Protein AF-J9Q557-F1 (afdb_monomer_lite)

Organism: Ostrea edulis (NCBI:txid37623)

Radius of gyration: 16.95 Å; chains: 1; bounding box: 38×33×31 Å

Secondary structure (DSSP, 8-state):
-TT--TTTSPP-------SS-S-TT----EE--HHHHHHHHHTT--EE-HHHHHHHTT-HHHHHHHTT-

Structure (mmCIF, N/CA/C/O backbone):
data_AF-J9Q557-F1
#
_entry.id   AF-J9Q557-F1
#
loop_
_atom_site.group_PDB
_atom_site.id
_atom_site.type_symbol
_atom_site.label_atom_id
_atom_site.label_alt_id
_atom_site.label_comp_id
_atom_site.label_asym_id
_atom_site.label_entity_id
_atom_site.label_seq_id
_atom_site.pdbx_PDB_ins_code
_atom_site.Cartn_x
_atom_site.Cartn_y
_atom_site.Cartn_z
_atom_site.occupancy
_atom_site.B_iso_or_equiv
_atom_site.auth_seq_id
_atom_site.auth_comp_id
_atom_site.auth_asym_id
_atom_site.auth_atom_id
_atom_site.pdbx_PDB_model_num
ATOM 1 N N . LEU A 1 1 ? 15.167 -10.529 -15.452 1.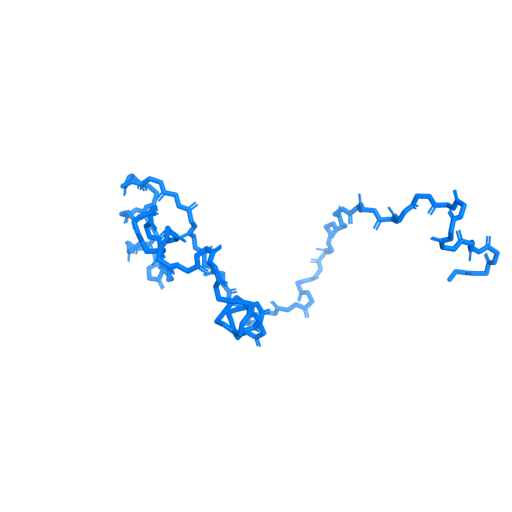00 71.88 1 LEU A N 1
ATOM 2 C CA . LEU A 1 1 ? 14.869 -10.784 -16.877 1.00 71.88 1 LEU A CA 1
ATOM 3 C C . LEU A 1 1 ? 16.195 -11.010 -17.579 1.00 71.88 1 LEU A C 1
ATOM 5 O O . LEU A 1 1 ? 17.111 -10.235 -17.325 1.00 71.88 1 LEU A O 1
ATOM 9 N N . LYS A 1 2 ? 16.326 -12.056 -18.399 1.00 70.75 2 LYS A N 1
ATOM 10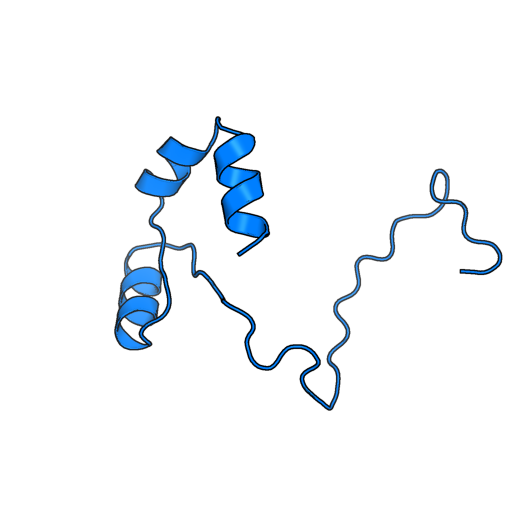 C CA . LYS A 1 2 ? 17.522 -12.209 -19.236 1.00 70.75 2 LYS A CA 1
ATOM 11 C C . LYS A 1 2 ? 17.534 -11.014 -20.207 1.00 70.75 2 LYS A C 1
ATOM 13 O O . LYS A 1 2 ? 16.507 -10.768 -20.830 1.00 70.75 2 LYS A O 1
ATOM 18 N N . ASN A 1 3 ? 18.633 -10.261 -20.258 1.00 80.00 3 ASN A N 1
ATOM 19 C CA . ASN A 1 3 ? 18.824 -9.062 -21.096 1.00 80.00 3 ASN A CA 1
ATOM 20 C C . ASN A 1 3 ? 18.019 -7.794 -20.716 1.00 80.00 3 ASN A C 1
ATOM 22 O O . ASN A 1 3 ? 17.655 -7.037 -21.605 1.00 80.00 3 ASN A O 1
ATOM 26 N N . TYR A 1 4 ? 17.737 -7.543 -19.431 1.00 81.94 4 TYR A N 1
ATOM 27 C CA . TYR A 1 4 ? 17.133 -6.273 -18.983 1.00 81.94 4 TYR A CA 1
ATOM 28 C C . TYR A 1 4 ? 18.171 -5.393 -18.283 1.00 81.94 4 TYR A C 1
ATOM 30 O O . TYR A 1 4 ? 18.747 -5.821 -17.277 1.00 81.94 4 TYR A O 1
ATOM 38 N N . ASP A 1 5 ? 18.388 -4.183 -18.794 1.00 80.81 5 ASP A N 1
ATOM 39 C CA . ASP A 1 5 ? 19.304 -3.193 -18.232 1.00 80.81 5 ASP A CA 1
ATOM 40 C C . ASP A 1 5 ? 18.505 -2.144 -17.429 1.00 80.81 5 ASP A C 1
ATOM 42 O O . ASP A 1 5 ? 17.853 -1.277 -18.009 1.00 80.81 5 ASP A O 1
ATOM 46 N N . PRO A 1 6 ? 18.549 -2.165 -16.084 1.00 80.81 6 PRO A N 1
ATOM 47 C CA . PRO A 1 6 ? 17.737 -1.292 -15.236 1.00 80.81 6 PRO A CA 1
ATOM 48 C C . PRO A 1 6 ? 18.090 0.205 -15.310 1.00 80.81 6 PRO A C 1
ATOM 50 O O . PRO A 1 6 ? 17.369 1.003 -14.702 1.00 80.81 6 PRO A O 1
ATOM 53 N N . GLN A 1 7 ? 19.183 0.594 -15.981 1.00 78.25 7 GLN A N 1
ATOM 54 C CA . GLN A 1 7 ? 19.515 2.002 -16.245 1.00 78.25 7 GLN A CA 1
ATOM 55 C C . GLN A 1 7 ? 18.948 2.508 -17.575 1.00 78.25 7 GLN A C 1
ATOM 57 O O . GLN A 1 7 ? 18.615 3.689 -17.670 1.00 78.25 7 GLN A O 1
ATOM 62 N N . LYS A 1 8 ? 18.835 1.639 -18.585 1.00 80.06 8 LYS A N 1
ATOM 63 C CA . LYS A 1 8 ? 18.364 2.006 -19.932 1.00 80.06 8 LYS A CA 1
ATOM 64 C C . LYS A 1 8 ? 16.895 1.673 -20.153 1.00 80.06 8 LYS A C 1
ATOM 66 O O . LYS A 1 8 ? 16.189 2.421 -20.824 1.00 80.06 8 LYS A O 1
ATOM 71 N N . ASP A 1 9 ? 16.423 0.584 -19.559 1.00 80.06 9 ASP A N 1
ATOM 72 C CA . ASP A 1 9 ? 15.071 0.096 -19.756 1.00 80.06 9 ASP A CA 1
ATOM 73 C C . ASP A 1 9 ? 14.115 0.648 -18.700 1.00 80.06 9 ASP A C 1
ATOM 75 O O . ASP A 1 9 ? 14.343 0.582 -17.486 1.00 80.06 9 ASP A O 1
ATOM 79 N N . ARG A 1 10 ? 12.961 1.140 -19.155 1.00 78.50 10 ARG A N 1
ATOM 80 C CA . ARG A 1 10 ? 11.888 1.583 -18.262 1.00 78.50 10 ARG A CA 1
ATOM 81 C C . ARG A 1 10 ? 11.457 0.417 -17.369 1.00 78.50 10 ARG A C 1
ATOM 83 O O . ARG A 1 10 ? 11.193 -0.683 -17.849 1.00 78.50 10 ARG A O 1
ATOM 90 N N . ARG A 1 11 ? 11.382 0.659 -16.057 1.00 78.56 11 ARG A N 1
ATOM 91 C CA . ARG A 1 11 ? 10.905 -0.344 -15.092 1.00 78.56 11 ARG A CA 1
ATOM 92 C C . ARG A 1 11 ? 9.521 -0.823 -15.486 1.00 78.56 11 ARG A C 1
ATOM 94 O O . ARG A 1 11 ? 8.637 -0.007 -15.744 1.00 78.56 11 ARG A O 1
ATOM 101 N N . PHE A 1 12 ? 9.343 -2.141 -15.497 1.00 73.56 12 PHE A N 1
ATOM 102 C CA . PHE A 1 12 ? 8.036 -2.748 -15.695 1.00 73.56 12 PHE A CA 1
ATOM 103 C C . PHE A 1 12 ? 7.089 -2.255 -14.600 1.00 73.56 12 PHE A C 1
ATOM 105 O O . PHE A 1 12 ? 7.198 -2.641 -13.437 1.00 73.56 12 PHE A O 1
ATOM 112 N N . ALA A 1 13 ? 6.172 -1.376 -14.984 1.00 72.25 13 ALA A N 1
ATOM 113 C CA . ALA A 1 13 ? 5.077 -0.901 -14.160 1.00 72.25 13 ALA A CA 1
ATOM 114 C C . ALA A 1 13 ? 3.783 -1.398 -14.809 1.00 72.25 13 ALA A C 1
ATOM 116 O O . ALA A 1 13 ? 3.149 -0.686 -15.580 1.00 72.25 13 ALA A O 1
ATOM 117 N N . GLY A 1 14 ? 3.447 -2.664 -14.561 1.00 75.00 14 GLY A N 1
ATOM 118 C CA . GLY A 1 14 ? 2.229 -3.296 -15.059 1.00 75.00 14 GLY A CA 1
ATOM 119 C C . GLY A 1 14 ? 1.461 -3.944 -13.916 1.00 75.00 14 GLY A C 1
ATOM 120 O O . GLY A 1 14 ? 2.051 -4.608 -13.063 1.00 75.00 14 GLY A O 1
ATOM 121 N N . THR A 1 15 ? 0.145 -3.754 -13.886 1.00 73.69 15 THR A N 1
ATOM 122 C CA . THR A 1 15 ? -0.753 -4.452 -12.965 1.00 73.69 15 THR A CA 1
ATOM 123 C C . THR A 1 15 ? -1.243 -5.736 -13.633 1.00 73.69 15 THR A C 1
ATOM 125 O O . THR A 1 15 ? -1.990 -5.705 -14.605 1.00 73.69 15 THR A O 1
ATOM 128 N N . VAL A 1 16 ? -0.813 -6.894 -13.127 1.00 77.69 16 VAL A N 1
ATOM 129 C CA . VAL A 1 16 ? -1.272 -8.197 -13.632 1.00 77.69 16 VAL A CA 1
ATOM 130 C C . VAL A 1 16 ? -2.395 -8.705 -12.733 1.00 77.69 16 VAL A C 1
ATOM 132 O O . VAL A 1 16 ? -2.192 -8.922 -11.538 1.00 77.69 16 VAL A O 1
ATOM 135 N N . ARG A 1 17 ? -3.592 -8.900 -13.297 1.00 75.19 17 ARG A N 1
ATOM 136 C CA . ARG A 1 17 ? -4.708 -9.541 -12.587 1.00 75.19 17 ARG A CA 1
ATOM 137 C C . ARG A 1 17 ? -4.519 -11.054 -12.630 1.00 75.19 17 ARG A C 1
ATOM 139 O O . ARG A 1 17 ? -4.660 -11.672 -13.679 1.00 75.19 17 ARG A O 1
ATOM 146 N N . LEU A 1 18 ? -4.191 -11.644 -11.488 1.00 77.50 18 LEU A N 1
ATOM 147 C CA . LEU A 1 18 ? -4.062 -13.093 -11.348 1.00 77.50 18 LEU A CA 1
ATOM 148 C C . LEU A 1 18 ? -5.433 -13.737 -11.107 1.00 77.50 18 LEU A C 1
ATOM 150 O O . LEU A 1 18 ? -6.283 -13.162 -10.429 1.00 77.50 18 LEU A O 1
ATOM 154 N N . ARG A 1 19 ? -5.635 -14.951 -11.637 1.00 80.56 19 ARG A N 1
ATOM 155 C CA . ARG A 1 19 ? -6.877 -15.731 -11.457 1.00 80.56 19 ARG A CA 1
ATOM 156 C C . ARG A 1 19 ? -7.071 -16.201 -10.009 1.00 80.56 19 ARG A C 1
ATOM 158 O O . ARG A 1 19 ? -8.200 -16.370 -9.568 1.00 80.56 19 ARG A O 1
ATOM 165 N N . HIS A 1 20 ? -5.97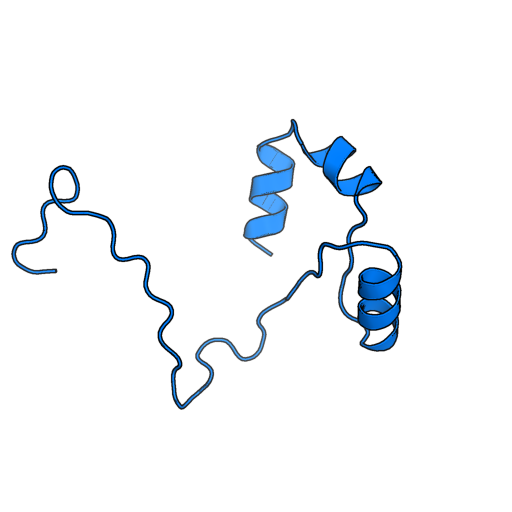3 -16.385 -9.278 1.00 80.62 20 HIS A N 1
ATOM 166 C CA . HIS A 1 20 ? -5.962 -16.679 -7.849 1.00 80.62 20 HIS A CA 1
ATOM 167 C C . HIS A 1 20 ? -5.289 -15.531 -7.094 1.00 80.62 20 HIS A C 1
ATOM 169 O O . HIS A 1 20 ? -4.263 -15.017 -7.543 1.00 80.62 20 HIS A O 1
ATOM 175 N N . VAL A 1 21 ? -5.864 -15.122 -5.961 1.00 77.00 21 VAL A N 1
ATOM 176 C CA . VAL A 1 21 ? -5.353 -13.999 -5.166 1.00 77.00 21 VAL A CA 1
ATOM 177 C C . VAL A 1 21 ? -4.065 -14.436 -4.456 1.00 77.00 21 VAL A C 1
ATOM 179 O O . VAL A 1 21 ? -4.128 -15.255 -3.542 1.00 77.00 21 VAL A O 1
ATOM 182 N N . PRO A 1 22 ? -2.889 -13.884 -4.808 1.00 74.31 22 PRO A N 1
ATOM 183 C CA . PRO A 1 22 ? -1.608 -14.337 -4.258 1.00 74.31 22 PRO A CA 1
ATOM 184 C C . PRO A 1 22 ? -1.399 -13.922 -2.792 1.00 74.31 22 PRO A C 1
ATOM 186 O O . PRO A 1 22 ? -0.529 -14.455 -2.109 1.00 74.31 22 PRO A O 1
ATOM 189 N N . ARG A 1 23 ? -2.163 -12.936 -2.300 1.00 74.38 23 ARG A N 1
ATOM 190 C CA . ARG A 1 23 ? -2.098 -12.434 -0.920 1.00 74.38 23 ARG A CA 1
ATOM 191 C C . ARG A 1 23 ? -3.502 -12.318 -0.321 1.00 74.38 23 ARG A C 1
ATOM 193 O O . ARG A 1 23 ? -4.068 -11.228 -0.326 1.00 74.38 23 ARG A O 1
ATOM 200 N N . PRO A 1 24 ? -4.055 -13.411 0.231 1.00 75.31 24 PRO A N 1
ATOM 201 C CA . PRO A 1 24 ? -5.414 -13.423 0.778 1.00 75.31 24 PRO A CA 1
ATOM 202 C C . PRO A 1 24 ? -5.599 -12.523 2.012 1.00 75.31 24 PRO A C 1
ATOM 204 O O . PRO A 1 24 ? -6.708 -12.089 2.287 1.00 75.31 24 PRO A O 1
ATOM 207 N N . LYS A 1 25 ? -4.522 -12.203 2.746 1.00 75.12 25 LYS A N 1
ATOM 208 C CA . LYS A 1 25 ? -4.546 -11.328 3.938 1.00 75.12 25 LYS A CA 1
ATOM 209 C C . LYS A 1 25 ? -3.922 -9.950 3.682 1.00 75.12 25 LYS A C 1
ATOM 211 O O . LYS A 1 25 ? -3.251 -9.401 4.556 1.00 75.12 25 LYS A O 1
ATOM 216 N N . MET A 1 26 ? -4.057 -9.414 2.468 1.00 76.25 26 MET A N 1
ATOM 217 C CA . MET A 1 26 ? -3.565 -8.070 2.162 1.00 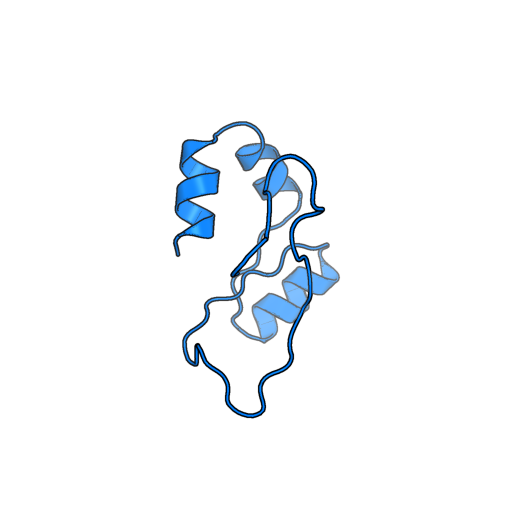76.25 26 MET A CA 1
ATOM 218 C C . MET A 1 26 ? -4.343 -7.035 2.984 1.00 76.25 26 MET A C 1
ATOM 220 O O . MET A 1 26 ? -5.568 -6.989 2.933 1.00 76.25 26 MET A O 1
ATOM 224 N N . LYS A 1 27 ? -3.628 -6.208 3.752 1.00 73.06 27 LYS A N 1
ATOM 225 C CA . LYS A 1 27 ? -4.225 -5.089 4.483 1.00 73.06 27 LYS A CA 1
ATOM 226 C C . LYS A 1 27 ? -4.276 -3.882 3.557 1.00 73.06 27 LYS A C 1
ATOM 228 O O . LYS A 1 27 ? -3.247 -3.464 3.034 1.00 73.06 27 LYS A O 1
ATOM 233 N N . ILE A 1 28 ? -5.474 -3.351 3.344 1.00 77.56 28 ILE A N 1
ATOM 234 C CA . ILE A 1 28 ? -5.721 -2.205 2.465 1.00 77.56 28 ILE A CA 1
ATOM 235 C C . ILE A 1 28 ? -6.087 -1.021 3.352 1.00 77.56 28 ILE A C 1
ATOM 237 O O . ILE A 1 28 ? -6.914 -1.170 4.245 1.00 77.56 28 ILE A O 1
ATOM 241 N N . CYS A 1 29 ? -5.455 0.129 3.119 1.00 80.31 29 CYS A N 1
ATOM 242 C CA . CYS A 1 29 ? -5.797 1.394 3.762 1.00 80.31 29 CYS A CA 1
ATOM 243 C C . CYS A 1 29 ? -6.378 2.336 2.708 1.00 80.31 29 CYS A C 1
ATOM 245 O O . CYS A 1 29 ? -5.764 2.514 1.653 1.00 80.31 29 CYS A O 1
ATOM 247 N N . VAL A 1 30 ? -7.547 2.913 2.980 1.00 79.75 30 VAL A N 1
ATOM 248 C CA . VAL A 1 30 ? -8.202 3.865 2.078 1.00 79.75 30 VAL A CA 1
ATOM 249 C C . VAL A 1 30 ? -7.782 5.278 2.463 1.00 79.75 30 VAL A C 1
ATOM 251 O O . VAL A 1 30 ? -7.936 5.699 3.610 1.00 79.75 30 VAL A O 1
ATOM 254 N N . LEU A 1 31 ? -7.240 6.000 1.487 1.00 79.88 31 LEU A N 1
ATOM 255 C CA . LEU A 1 31 ? -6.883 7.408 1.600 1.00 79.88 31 LEU A CA 1
ATOM 256 C C . LEU A 1 31 ? -7.846 8.191 0.717 1.00 79.88 31 LEU A C 1
ATOM 258 O O . LEU A 1 31 ? -7.900 7.945 -0.487 1.00 79.88 31 LEU A O 1
ATOM 262 N N . GLY A 1 32 ? -8.612 9.105 1.294 1.00 77.31 32 GLY A N 1
ATOM 263 C CA . GLY A 1 32 ? -9.573 9.880 0.523 1.00 77.31 32 GLY A CA 1
ATOM 264 C C . GLY A 1 32 ? -10.339 10.875 1.374 1.00 77.31 32 GLY A C 1
ATOM 265 O O . GLY A 1 32 ? -10.126 10.981 2.583 1.00 77.31 32 GLY A O 1
ATOM 266 N N . ASP A 1 33 ? -11.236 11.597 0.717 1.00 77.75 33 ASP A N 1
ATOM 267 C CA . ASP A 1 33 ? -12.105 12.576 1.364 1.00 77.75 33 ASP A CA 1
ATOM 268 C C . ASP A 1 33 ? -13.119 11.920 2.311 1.00 77.75 33 ASP A C 1
ATOM 270 O O . ASP A 1 33 ? -13.229 10.693 2.399 1.00 77.75 33 ASP A O 1
ATOM 274 N N . GLN A 1 34 ? -13.893 12.755 3.003 1.00 75.25 34 GLN A N 1
ATOM 275 C CA . GLN A 1 34 ? -14.876 12.348 4.010 1.00 75.25 34 GLN A CA 1
ATOM 276 C C . GLN A 1 34 ? -15.784 11.202 3.531 1.00 75.25 34 GLN A C 1
ATOM 278 O O . GLN A 1 34 ? -15.896 10.185 4.208 1.00 75.25 34 GLN A O 1
ATOM 283 N N . ILE A 1 35 ? -16.314 11.307 2.306 1.00 80.38 35 ILE A N 1
ATOM 284 C CA . ILE A 1 35 ? -17.208 10.309 1.693 1.00 80.38 35 ILE A CA 1
ATOM 285 C C . ILE A 1 35 ? -16.541 8.926 1.602 1.00 80.38 35 ILE A C 1
ATOM 287 O O . ILE A 1 35 ? -17.152 7.906 1.923 1.00 80.38 35 ILE A O 1
ATOM 291 N N . HIS A 1 36 ? -15.269 8.879 1.204 1.00 78.69 36 HIS A N 1
ATOM 292 C CA . HIS A 1 36 ? -14.518 7.630 1.066 1.00 78.69 36 HIS A CA 1
ATOM 293 C C . HIS A 1 36 ? -14.114 7.060 2.427 1.00 78.69 36 HIS A C 1
ATOM 295 O O . HIS A 1 36 ? -14.079 5.842 2.609 1.00 78.69 36 HIS A O 1
ATOM 301 N N . CYS A 1 37 ? -13.836 7.933 3.396 1.00 76.81 37 CYS A N 1
ATOM 302 C CA . CYS A 1 37 ? -13.560 7.530 4.768 1.00 76.81 37 CYS A CA 1
ATOM 303 C C . CYS A 1 37 ? -14.798 6.923 5.443 1.00 76.81 37 CYS A C 1
ATOM 305 O O . CYS A 1 37 ? -14.665 5.931 6.157 1.00 76.81 37 CYS A O 1
ATOM 307 N N . ASP A 1 38 ? -15.992 7.456 5.189 1.00 80.75 38 ASP A N 1
ATOM 308 C CA . ASP A 1 38 ? -17.239 6.939 5.762 1.00 80.75 38 ASP A CA 1
ATOM 309 C C . ASP A 1 38 ? -17.623 5.584 5.151 1.00 80.75 38 ASP A C 1
ATOM 311 O O . ASP A 1 38 ? -17.963 4.646 5.876 1.00 80.75 38 ASP A O 1
ATOM 315 N N . GLN A 1 39 ? -17.438 5.417 3.837 1.00 80.94 39 GLN A N 1
ATOM 316 C CA . GLN A 1 39 ? -17.570 4.115 3.174 1.00 80.94 39 GLN A CA 1
ATOM 317 C C . GLN A 1 39 ? -16.539 3.094 3.682 1.00 80.94 39 GLN A C 1
ATOM 319 O O . GLN A 1 39 ? -16.868 1.925 3.887 1.00 80.94 39 GLN A O 1
ATOM 324 N N . ALA A 1 40 ? -15.290 3.508 3.908 1.00 81.44 40 ALA A N 1
ATOM 325 C CA . ALA A 1 40 ? -14.248 2.629 4.434 1.00 81.44 40 ALA A CA 1
ATOM 326 C C . ALA A 1 40 ? -14.541 2.192 5.877 1.00 81.44 40 ALA A C 1
ATOM 328 O O . ALA A 1 40 ? -14.422 1.006 6.185 1.00 81.44 40 ALA A O 1
ATOM 329 N N . LYS A 1 41 ? -14.998 3.113 6.736 1.00 79.31 41 LYS A N 1
ATOM 330 C CA . LYS A 1 41 ? -15.430 2.806 8.109 1.00 79.31 41 LYS A CA 1
ATOM 331 C C . LYS A 1 41 ? -16.600 1.828 8.134 1.00 79.31 41 LYS A C 1
ATOM 333 O O . LYS A 1 41 ? -16.553 0.874 8.903 1.00 79.31 41 LYS A O 1
ATOM 338 N N . ALA A 1 42 ? -17.594 2.007 7.261 1.00 80.75 42 ALA A N 1
ATOM 339 C CA . ALA A 1 42 ? -18.717 1.076 7.135 1.00 80.75 42 ALA A CA 1
ATOM 340 C C . ALA A 1 42 ? -18.261 -0.346 6.753 1.00 80.75 42 ALA A C 1
ATOM 342 O O . ALA A 1 42 ? -18.827 -1.333 7.216 1.00 80.75 42 ALA A O 1
ATOM 343 N N . ASN A 1 43 ? -17.190 -0.452 5.962 1.00 78.56 43 ASN A N 1
ATOM 344 C CA . ASN A 1 43 ? -16.582 -1.718 5.555 1.00 78.56 43 ASN A CA 1
ATOM 345 C C . ASN A 1 43 ? -15.482 -2.221 6.515 1.00 78.56 43 ASN A C 1
ATOM 347 O O . ASN A 1 43 ? -14.787 -3.185 6.190 1.00 78.56 43 ASN A O 1
ATOM 351 N N . ASN A 1 44 ? -15.307 -1.596 7.689 1.00 76.38 44 ASN A N 1
ATOM 352 C CA . ASN A 1 44 ? -14.251 -1.897 8.668 1.00 76.38 44 ASN A CA 1
ATOM 353 C C . ASN A 1 44 ? -12.820 -1.845 8.091 1.00 76.38 44 ASN A C 1
ATOM 355 O O . ASN A 1 44 ? -11.915 -2.545 8.555 1.00 76.38 44 ASN A O 1
ATOM 359 N N . LEU A 1 45 ? -12.602 -1.016 7.071 1.00 78.19 45 LEU A N 1
ATOM 360 C CA . LEU A 1 45 ? -11.292 -0.801 6.470 1.00 78.19 45 LEU A CA 1
ATOM 361 C C . LEU A 1 45 ? -10.583 0.367 7.168 1.00 78.19 45 LEU A C 1
ATOM 363 O O . LEU A 1 45 ? -11.210 1.394 7.438 1.00 78.19 45 LEU A O 1
ATOM 367 N N . PRO A 1 46 ? -9.271 0.256 7.444 1.00 79.19 46 PRO A N 1
ATOM 368 C CA . PRO A 1 46 ? -8.517 1.371 7.989 1.00 79.19 46 PRO A CA 1
ATOM 369 C C . PRO A 1 46 ? -8.531 2.534 6.990 1.00 79.19 46 PRO A C 1
ATOM 371 O O . PRO A 1 46 ? -8.169 2.374 5.823 1.00 79.19 46 PRO A O 1
ATOM 374 N N . CYS A 1 47 ? -8.958 3.703 7.459 1.00 75.88 47 CYS A N 1
ATOM 375 C CA . CYS A 1 47 ? -8.995 4.941 6.693 1.00 75.88 47 CYS A CA 1
ATOM 376 C C . CYS A 1 47 ? -8.047 5.970 7.310 1.00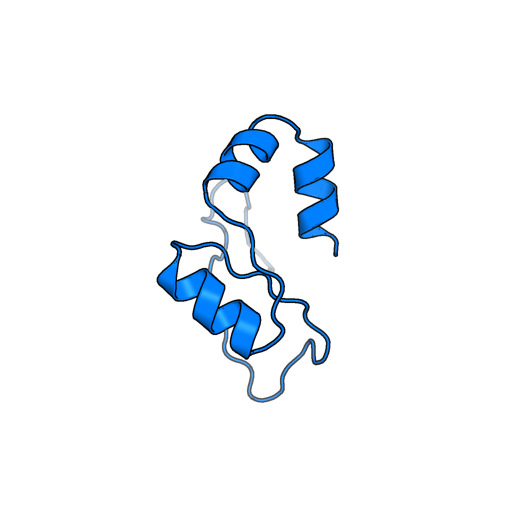 75.88 47 CYS A C 1
ATOM 378 O O . CYS A 1 47 ? -7.892 6.022 8.532 1.00 75.88 47 CYS A O 1
ATOM 380 N N . MET A 1 48 ? -7.437 6.809 6.481 1.00 77.00 48 MET A N 1
ATOM 381 C CA . MET A 1 48 ? -6.635 7.940 6.944 1.00 77.00 48 MET A CA 1
ATOM 382 C C . MET A 1 48 ? -7.043 9.184 6.158 1.00 77.00 48 MET A C 1
ATOM 384 O O . MET A 1 48 ? -7.103 9.158 4.927 1.00 77.00 48 MET A O 1
ATOM 388 N N . THR A 1 49 ? -7.369 10.252 6.883 1.00 77.38 49 THR A N 1
ATOM 389 C CA . THR A 1 49 ? -7.868 11.508 6.315 1.00 77.38 49 THR A CA 1
ATOM 390 C C . THR A 1 49 ? -6.718 12.391 5.831 1.00 77.38 49 THR A C 1
ATOM 392 O O . THR A 1 49 ? -5.544 12.182 6.154 1.00 77.38 49 THR A O 1
ATOM 395 N N . VAL A 1 50 ? -7.058 13.418 5.050 1.00 72.88 50 VAL A N 1
ATOM 396 C CA . VAL A 1 50 ? -6.098 14.380 4.483 1.00 72.88 50 VAL A CA 1
ATOM 397 C C . VAL A 1 50 ? -5.268 15.082 5.570 1.00 72.88 50 VAL A C 1
ATOM 399 O O . VAL A 1 50 ? -4.080 15.345 5.372 1.00 72.88 50 VAL A O 1
ATOM 402 N N . ASP A 1 51 ? -5.853 15.335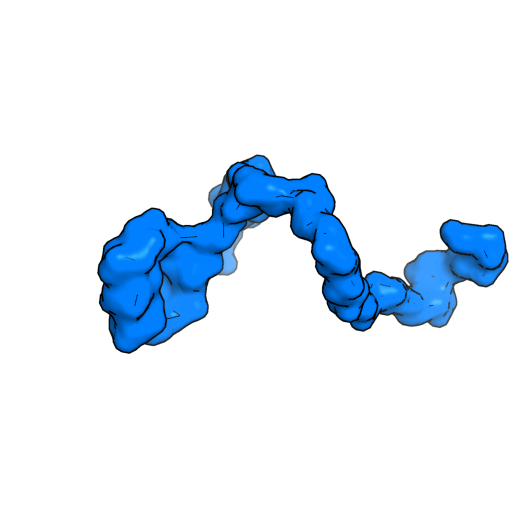 6.740 1.00 74.69 51 ASP A N 1
ATOM 403 C CA . ASP A 1 51 ? -5.162 15.994 7.853 1.00 74.69 51 ASP A CA 1
ATOM 404 C C . ASP A 1 51 ? -4.133 15.090 8.539 1.00 74.69 51 ASP A C 1
ATOM 406 O O . ASP A 1 51 ? -3.053 15.551 8.923 1.00 74.69 51 ASP A O 1
ATOM 410 N N . ASP A 1 52 ? -4.410 13.790 8.625 1.00 74.38 52 ASP A N 1
ATOM 411 C CA . ASP A 1 52 ? -3.454 12.810 9.138 1.00 74.38 52 ASP A CA 1
ATOM 412 C C . ASP A 1 52 ? -2.314 12.568 8.139 1.00 74.38 52 ASP A C 1
ATOM 414 O O . ASP A 1 52 ? -1.150 12.437 8.527 1.00 74.38 52 ASP A O 1
ATOM 418 N N . LEU A 1 53 ? -2.612 12.620 6.837 1.00 72.00 53 LEU A N 1
ATOM 419 C CA . LEU A 1 53 ? -1.603 12.551 5.778 1.00 72.00 53 LEU A CA 1
ATOM 420 C C . LEU A 1 53 ? -0.650 13.751 5.798 1.00 72.00 53 LEU A C 1
ATOM 422 O O . LEU A 1 53 ? 0.558 13.569 5.636 1.00 72.00 53 LEU A O 1
ATOM 426 N N . LYS A 1 54 ? -1.152 14.968 6.048 1.00 74.81 54 LYS A N 1
ATOM 427 C CA . LYS A 1 54 ? -0.304 16.168 6.177 1.00 74.81 54 LYS A CA 1
ATOM 428 C C . LYS A 1 54 ? 0.692 16.045 7.330 1.00 74.81 54 LYS A C 1
ATOM 430 O O . LYS A 1 54 ? 1.845 16.446 7.170 1.00 74.81 54 LYS A O 1
ATOM 435 N N . LYS A 1 55 ? 0.287 15.440 8.451 1.00 72.69 55 LYS A N 1
ATOM 436 C CA . LYS A 1 55 ? 1.169 15.176 9.602 1.00 72.69 55 LYS A CA 1
ATOM 437 C C . LYS A 1 55 ? 2.222 14.107 9.298 1.00 72.69 55 LYS A C 1
ATOM 439 O O . LYS A 1 55 ? 3.345 14.208 9.778 1.00 72.69 55 LYS A O 1
ATOM 444 N N . LEU A 1 56 ? 1.900 13.117 8.462 1.00 70.94 56 LEU A N 1
ATOM 445 C CA . LEU A 1 56 ? 2.846 12.071 8.054 1.00 70.94 56 LEU A CA 1
ATOM 446 C C . LEU A 1 56 ? 3.862 12.512 6.989 1.00 70.94 56 LEU A C 1
ATOM 448 O O . LEU A 1 56 ? 4.854 11.810 6.777 1.00 70.94 56 LEU A O 1
ATOM 452 N N . ASN A 1 57 ? 3.650 13.648 6.318 1.00 67.56 57 ASN A N 1
ATOM 453 C CA . ASN A 1 57 ? 4.300 13.952 5.037 1.00 67.56 57 ASN A CA 1
ATOM 454 C C . ASN A 1 57 ? 5.790 14.345 5.116 1.00 67.56 57 ASN A C 1
ATOM 456 O O . ASN A 1 57 ? 6.390 14.736 4.117 1.00 67.56 57 ASN A O 1
ATOM 460 N N . LYS A 1 58 ? 6.420 14.255 6.291 1.00 72.19 58 LYS A N 1
ATOM 461 C CA . LYS A 1 58 ? 7.847 14.580 6.465 1.00 72.19 58 LYS A CA 1
ATOM 462 C C . LYS A 1 58 ? 8.662 13.481 7.152 1.00 72.19 58 LYS A C 1
ATOM 464 O O . LYS A 1 58 ? 9.888 13.481 7.039 1.00 72.19 58 LYS A O 1
ATOM 469 N N . ASP A 1 59 ? 8.016 12.470 7.737 1.00 82.00 59 ASP A N 1
ATOM 470 C CA . ASP A 1 59 ? 8.698 11.406 8.477 1.00 82.00 59 ASP A CA 1
ATOM 471 C C . ASP A 1 59 ? 8.844 10.110 7.674 1.00 82.00 59 ASP A C 1
ATOM 473 O O . ASP A 1 59 ? 8.007 9.200 7.702 1.00 82.00 59 ASP A O 1
ATOM 477 N N . LYS A 1 60 ? 10.006 9.955 7.025 1.00 81.56 60 LYS A N 1
ATOM 478 C CA . LYS A 1 60 ? 10.360 8.749 6.248 1.00 81.56 60 LYS A CA 1
ATOM 479 C C . LYS A 1 60 ? 10.263 7.450 7.062 1.00 81.56 60 LYS A C 1
ATOM 481 O O . LYS A 1 60 ? 10.025 6.388 6.487 1.00 81.56 60 LYS A O 1
ATOM 486 N N . LYS A 1 61 ? 10.460 7.504 8.386 1.00 84.69 61 LYS A N 1
ATOM 487 C CA . LYS A 1 61 ? 10.350 6.334 9.277 1.00 84.69 61 LYS A CA 1
ATOM 488 C C . LYS A 1 61 ? 8.901 5.853 9.408 1.00 84.69 61 LYS A C 1
ATOM 490 O O . LYS A 1 61 ? 8.659 4.652 9.292 1.00 84.69 61 LYS A O 1
ATOM 495 N N . LEU A 1 62 ? 7.951 6.770 9.598 1.00 79.88 62 LEU A N 1
ATOM 496 C CA . LEU A 1 62 ? 6.528 6.445 9.731 1.00 79.88 62 LEU A CA 1
ATOM 497 C C . LEU A 1 62 ? 5.954 5.938 8.406 1.00 79.88 62 LEU A C 1
ATOM 499 O O . LEU A 1 62 ? 5.276 4.911 8.394 1.00 79.88 62 LEU A O 1
ATOM 503 N N . ILE A 1 63 ? 6.343 6.555 7.287 1.00 80.19 63 ILE A N 1
ATOM 504 C CA . ILE A 1 63 ? 5.955 6.110 5.940 1.00 80.19 63 ILE A CA 1
ATOM 505 C C . ILE A 1 63 ? 6.470 4.686 5.665 1.00 80.19 63 ILE A C 1
ATOM 507 O O . ILE A 1 63 ? 5.707 3.826 5.230 1.00 80.19 63 ILE A O 1
ATOM 511 N N . LYS A 1 64 ? 7.738 4.382 5.987 1.00 81.56 64 LYS A N 1
ATOM 512 C CA . LYS A 1 64 ? 8.296 3.021 5.837 1.00 81.56 64 LYS A CA 1
ATOM 513 C C . LYS A 1 64 ? 7.629 1.986 6.745 1.00 81.56 64 LYS A C 1
ATOM 515 O O . LYS A 1 64 ? 7.608 0.809 6.398 1.00 81.56 64 LYS A O 1
ATOM 520 N N . LYS A 1 65 ? 7.133 2.389 7.918 1.00 83.00 65 LYS A N 1
ATOM 521 C CA . LYS A 1 65 ? 6.413 1.497 8.839 1.00 83.00 65 LYS A CA 1
ATOM 522 C C . LYS A 1 65 ? 4.995 1.209 8.339 1.00 83.00 65 LYS A C 1
ATOM 524 O O . LYS A 1 65 ? 4.522 0.090 8.499 1.00 83.00 65 LYS A O 1
ATOM 529 N N . LEU A 1 66 ? 4.347 2.194 7.716 1.00 78.06 66 LEU A N 1
ATOM 530 C CA . LEU A 1 66 ? 3.014 2.059 7.129 1.00 78.06 66 LEU A CA 1
ATOM 531 C C . LEU A 1 66 ? 3.016 1.113 5.921 1.00 78.06 66 LEU A C 1
ATOM 533 O O . LEU A 1 66 ? 2.158 0.245 5.834 1.00 78.06 66 LEU A O 1
ATOM 537 N N . THR A 1 67 ? 4.003 1.227 5.030 1.00 74.88 67 THR A N 1
ATOM 538 C CA . THR A 1 67 ? 4.080 0.404 3.806 1.00 74.88 67 THR A CA 1
ATOM 539 C C . THR A 1 67 ? 4.530 -1.038 4.039 1.00 74.88 67 THR A C 1
ATOM 541 O O . THR A 1 67 ? 4.402 -1.870 3.147 1.00 74.88 67 THR A O 1
ATOM 544 N N . LYS A 1 68 ? 5.068 -1.343 5.226 1.00 76.00 68 LYS A N 1
ATOM 545 C CA . LYS A 1 68 ? 5.488 -2.695 5.627 1.00 76.00 68 LYS A CA 1
ATOM 546 C C . LYS A 1 68 ? 4.442 -3.447 6.464 1.00 76.00 68 LYS A C 1
ATOM 548 O O . LYS A 1 68 ? 4.731 -4.565 6.888 1.00 76.00 68 LYS A O 1
ATOM 553 N N . LYS A 1 69 ? 3.286 -2.836 6.747 1.00 64.19 69 LYS A N 1
ATOM 554 C CA . LYS A 1 69 ? 2.155 -3.490 7.430 1.00 64.19 69 LYS A CA 1
ATOM 555 C C . LYS A 1 69 ? 1.372 -4.403 6.492 1.00 64.19 69 LYS A C 1
ATOM 557 O O . LYS A 1 69 ? 0.767 -5.356 7.038 1.00 64.19 69 LYS A O 1
#

Sequence (69 aa):
LKNYDPQKDRRFAGTVRLRHVPRPKMKICVLGDQIHCDQAKANNLPCMTVDDLKKLNKDKKLIKKLTKK

pLDDT: mean 77.11, std 3.75, range [64.19, 84.69]

InterPro domains:
  IPR023674 Ribosomal protein uL1-like [SSF56808] (1-68)
  IPR028364 Ribosomal protein uL1/ribosomal biogenesis protein [PF00687] (1-68)

Foldseek 3Di:
DVPDDPVPDDPDPDDDDDPDDPCPPDQDEDEDAPVRQVVCVVVVHHYDYPVNCVVVVPDPPVVVVVVVD